Protein AF-A0A420D061-F1 (afdb_monomer_lite)

Foldseek 3Di:
DDDWDWDADPVRWIWTQDPVPRDTDTDPPVCPPPPDDPPPPPPPPPVDDPVVVVVVVVPPDDDDD

Secondary structure (DSSP, 8-state):
-PPP-EEE-TTS-EEEEPTTT--EEE-TTTT-S-S------TT--TTS-HHHHHHHGGG------

Sequence (65 aa):
MTKADLKQEPTGKWMLRDPRTGHYIELRGANSMKPSDLPLQKGLDLTKPIAAQALSSGQAKNKTR

Radius of gyration: 20.29 Å; chains: 1; bounding box: 54×21×45 Å

Structure (mmCIF, N/CA/C/O backbone):
data_AF-A0A420D061-F1
#
_entry.id   AF-A0A420D061-F1
#
loop_
_atom_site.group_PDB
_atom_site.id
_atom_site.type_symbol
_atom_site.label_atom_id
_atom_site.label_alt_id
_atom_site.label_comp_id
_atom_site.label_asym_id
_atom_site.label_entity_id
_atom_site.label_seq_id
_atom_site.pdbx_PDB_ins_code
_atom_site.Cartn_x
_atom_site.Cartn_y
_atom_site.Cartn_z
_atom_site.occupancy
_atom_site.B_iso_or_equiv
_atom_site.auth_seq_id
_atom_site.auth_comp_id
_atom_site.auth_asym_id
_atom_site.auth_atom_id
_atom_site.pdbx_PDB_model_num
ATOM 1 N N . MET A 1 1 ? -24.221 3.286 1.532 1.00 43.25 1 MET A N 1
ATOM 2 C CA . MET A 1 1 ? -22.868 2.689 1.536 1.00 43.25 1 MET A CA 1
ATOM 3 C C . MET A 1 1 ? -22.256 2.926 2.907 1.00 43.25 1 MET A C 1
ATOM 5 O O . MET A 1 1 ? -22.027 4.075 3.264 1.00 43.25 1 MET A O 1
ATOM 9 N N . THR A 1 2 ? -22.094 1.881 3.712 1.00 55.59 2 THR A N 1
ATOM 10 C CA . THR A 1 2 ? -21.501 1.966 5.054 1.00 55.59 2 THR A CA 1
ATOM 11 C C . THR A 1 2 ? -20.000 2.201 4.896 1.00 55.59 2 THR A C 1
ATOM 13 O O . THR A 1 2 ? -19.321 1.398 4.260 1.00 55.59 2 THR A O 1
ATOM 16 N N . LYS A 1 3 ? -19.479 3.328 5.394 1.00 62.06 3 LYS A N 1
ATOM 17 C CA . LYS A 1 3 ? -18.036 3.600 5.362 1.00 62.06 3 LYS A CA 1
ATOM 18 C C . LYS A 1 3 ? -17.336 2.599 6.282 1.00 62.06 3 LYS A C 1
ATOM 20 O O . LYS A 1 3 ? -17.755 2.428 7.423 1.00 62.06 3 LYS A O 1
ATOM 25 N N . ALA A 1 4 ? -16.314 1.922 5.766 1.00 70.50 4 ALA A N 1
ATOM 26 C CA . ALA A 1 4 ? -15.458 1.067 6.572 1.00 70.50 4 ALA A CA 1
ATOM 27 C C . ALA A 1 4 ? -14.705 1.926 7.597 1.00 70.50 4 ALA A C 1
ATOM 29 O O . ALA A 1 4 ? -14.156 2.969 7.241 1.00 70.50 4 ALA A O 1
ATOM 30 N N . ASP A 1 5 ? -14.716 1.500 8.858 1.00 81.56 5 ASP A N 1
ATOM 31 C CA . ASP A 1 5 ? -14.043 2.201 9.948 1.00 81.56 5 ASP A CA 1
ATOM 32 C C . ASP A 1 5 ? -12.548 1.847 9.901 1.00 81.56 5 ASP A C 1
ATOM 34 O O . ASP A 1 5 ? -12.149 0.701 10.143 1.00 81.56 5 ASP A O 1
ATOM 38 N N . LEU A 1 6 ? -11.748 2.816 9.454 1.00 84.25 6 LEU A N 1
ATOM 39 C CA . LEU A 1 6 ? -10.335 2.671 9.123 1.00 84.25 6 LEU A CA 1
ATOM 40 C C . LEU A 1 6 ? -9.510 3.537 10.073 1.00 84.25 6 LEU A C 1
ATOM 42 O O . LEU A 1 6 ? -9.726 4.745 10.169 1.00 84.25 6 LEU A O 1
ATOM 46 N N . LYS A 1 7 ? -8.530 2.926 10.737 1.00 86.88 7 LYS A N 1
ATOM 47 C CA . LYS A 1 7 ? -7.635 3.601 11.679 1.00 86.88 7 LYS A CA 1
ATOM 48 C C . LYS A 1 7 ? -6.184 3.414 11.254 1.00 86.88 7 LYS A C 1
ATOM 50 O O . LYS A 1 7 ? -5.796 2.326 10.839 1.00 86.88 7 LYS A O 1
ATOM 55 N N . GLN A 1 8 ?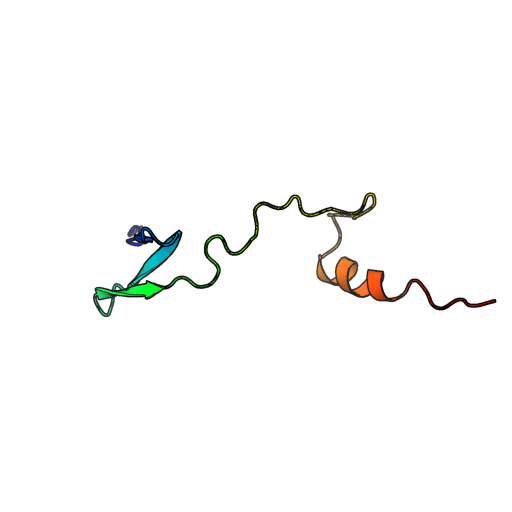 -5.377 4.460 11.398 1.00 84.56 8 GLN A N 1
ATOM 56 C CA . GLN A 1 8 ? -3.924 4.367 11.291 1.00 84.56 8 GLN A CA 1
ATOM 57 C C . GLN A 1 8 ? -3.316 4.406 12.697 1.00 84.56 8 GLN A C 1
ATOM 59 O O . GLN A 1 8 ? -3.634 5.288 13.496 1.00 84.56 8 GLN A O 1
ATOM 64 N N . GLU A 1 9 ? -2.475 3.430 13.024 1.00 83.62 9 GLU A N 1
ATOM 65 C CA . GLU A 1 9 ? -1.700 3.442 14.263 1.00 83.62 9 GLU A CA 1
ATOM 66 C C . GLU A 1 9 ? -0.489 4.382 14.155 1.00 83.62 9 GLU A C 1
ATOM 68 O O . GLU A 1 9 ? 0.016 4.608 13.053 1.00 83.62 9 GLU A O 1
ATOM 73 N N . PRO A 1 10 ? 0.056 4.873 15.286 1.00 79.00 10 PRO A N 1
ATOM 74 C CA . PRO A 1 10 ? 1.282 5.681 15.300 1.00 79.00 10 PRO A CA 1
ATOM 75 C C . PRO A 1 10 ? 2.490 4.984 14.654 1.00 79.00 10 PRO A C 1
ATOM 77 O O . PRO A 1 10 ? 3.419 5.637 14.193 1.00 79.00 10 PRO A O 1
ATOM 80 N N . THR A 1 11 ? 2.463 3.652 14.590 1.00 77.62 11 THR A N 1
ATOM 81 C CA . THR A 1 11 ? 3.455 2.802 13.916 1.00 77.62 11 THR A CA 1
ATOM 82 C C . THR A 1 11 ? 3.355 2.847 12.384 1.00 77.62 11 THR A C 1
ATOM 84 O O . THR A 1 11 ? 4.157 2.217 11.699 1.00 77.62 11 THR A O 1
ATOM 87 N N . GLY A 1 12 ? 2.36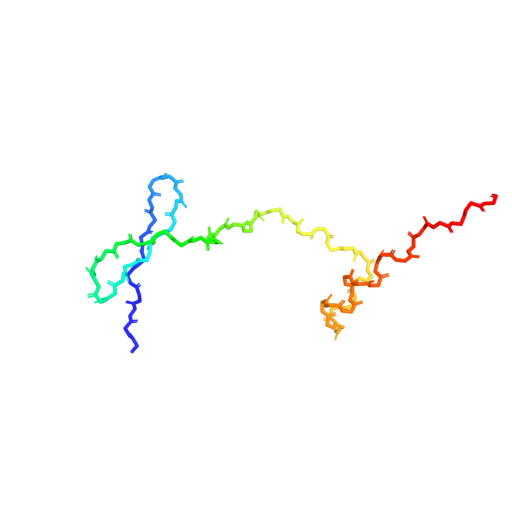8 3.559 11.829 1.00 75.75 12 GLY A N 1
ATOM 88 C CA . GLY A 1 12 ? 2.089 3.636 10.394 1.00 75.75 12 GLY A CA 1
ATOM 89 C C . GLY A 1 12 ? 1.265 2.464 9.854 1.00 75.75 12 GLY A C 1
ATOM 90 O O . GLY A 1 12 ? 0.950 2.443 8.663 1.00 75.75 12 GLY A O 1
ATOM 91 N N . LYS A 1 13 ? 0.889 1.509 10.713 1.00 83.31 13 LYS A N 1
ATOM 92 C CA . LYS A 1 13 ? 0.045 0.367 10.351 1.00 83.31 13 LYS A CA 1
ATOM 93 C C . LYS A 1 13 ? -1.397 0.801 10.134 1.00 83.31 13 LYS A C 1
ATOM 95 O O . LYS A 1 13 ? -1.957 1.558 10.925 1.00 83.31 13 LYS A O 1
ATOM 100 N N . TRP A 1 14 ? -2.009 0.276 9.082 1.00 86.62 14 TRP A N 1
ATOM 101 C CA . TRP A 1 14 ? -3.428 0.470 8.817 1.00 86.62 14 TRP A CA 1
ATOM 102 C C . TRP A 1 14 ? -4.240 -0.661 9.424 1.00 86.62 14 TRP A C 1
ATOM 104 O O . TRP A 1 14 ? -3.881 -1.833 9.312 1.00 86.62 14 TRP A O 1
ATOM 114 N N . MET A 1 15 ? -5.353 -0.303 10.043 1.00 89.81 15 MET A N 1
ATOM 115 C CA . MET A 1 15 ? -6.237 -1.221 10.734 1.00 89.81 15 MET A CA 1
ATOM 116 C C . MET A 1 15 ? -7.667 -1.053 10.249 1.00 89.81 15 MET A C 1
ATOM 118 O O . MET A 1 15 ? -8.197 0.058 10.224 1.00 89.81 15 MET A O 1
ATOM 122 N N . LEU A 1 16 ? -8.293 -2.170 9.893 1.00 89.44 16 LEU A N 1
ATOM 123 C CA . LEU A 1 16 ? -9.691 -2.235 9.490 1.00 89.44 16 LEU A CA 1
ATOM 124 C C . LEU A 1 16 ? -10.523 -2.810 10.628 1.00 89.44 16 LEU A C 1
ATOM 126 O O . LEU A 1 16 ? -10.186 -3.870 11.159 1.00 89.44 16 LEU A O 1
ATOM 130 N N . ARG A 1 17 ? -11.631 -2.152 10.970 1.00 89.75 17 ARG A N 1
ATOM 131 C CA . ARG A 1 17 ? -12.608 -2.723 11.894 1.00 89.75 17 ARG A CA 1
ATOM 132 C C . ARG A 1 17 ? -13.429 -3.806 11.199 1.00 89.75 17 ARG A C 1
ATOM 134 O O . ARG A 1 17 ? -14.112 -3.535 10.211 1.00 89.75 17 ARG A O 1
ATOM 141 N N . ASP A 1 18 ? -13.410 -5.015 11.743 1.00 87.69 18 ASP A N 1
ATOM 142 C CA . ASP A 1 18 ? -14.315 -6.082 11.335 1.00 87.69 18 ASP A CA 1
ATOM 143 C C . ASP A 1 18 ? -15.723 -5.793 11.893 1.00 87.69 18 ASP A C 1
ATOM 145 O O . ASP A 1 18 ? -15.899 -5.726 13.112 1.00 87.69 18 ASP A O 1
ATOM 149 N N . PRO A 1 19 ? -16.752 -5.614 11.046 1.00 85.50 19 PRO A N 1
ATOM 150 C CA . PRO A 1 19 ? -18.109 -5.337 11.510 1.00 85.50 19 PRO A CA 1
ATOM 151 C C . PRO A 1 19 ? -18.768 -6.530 12.217 1.00 85.50 19 PRO A C 1
ATOM 153 O O . PRO A 1 19 ? -19.738 -6.327 12.943 1.00 85.50 19 PRO A O 1
ATOM 156 N N . ARG A 1 20 ? -18.278 -7.761 12.010 1.00 86.12 20 ARG A N 1
ATOM 157 C CA . ARG A 1 20 ? -18.840 -8.974 12.627 1.00 86.12 20 ARG A CA 1
ATOM 158 C C . ARG A 1 20 ? -18.330 -9.188 14.044 1.00 86.12 20 ARG A C 1
ATOM 160 O O . ARG A 1 20 ? -19.094 -9.602 14.906 1.00 86.12 20 ARG A O 1
ATOM 167 N N . THR A 1 21 ? -17.048 -8.922 14.272 1.00 87.38 21 THR A N 1
ATOM 168 C CA . THR A 1 21 ? -16.385 -9.186 15.559 1.00 87.38 21 THR A CA 1
ATOM 169 C C . THR A 1 21 ? -16.075 -7.914 16.346 1.00 87.38 21 THR A C 1
ATOM 171 O O . THR A 1 21 ? -15.814 -7.969 17.542 1.00 87.38 21 THR A O 1
ATOM 174 N N . GLY A 1 22 ? -16.106 -6.749 15.696 1.00 86.94 22 GLY A N 1
ATOM 175 C CA . GLY A 1 22 ? -15.753 -5.461 16.287 1.00 86.94 22 GLY A CA 1
ATOM 176 C C . GLY A 1 22 ? -14.249 -5.248 16.478 1.00 86.94 22 GLY A C 1
ATOM 177 O O . GLY A 1 22 ? -13.851 -4.145 16.858 1.00 86.94 22 GLY A O 1
ATOM 178 N N . HIS A 1 23 ? -13.420 -6.259 16.207 1.00 89.12 23 HIS A N 1
ATOM 179 C CA . HIS A 1 23 ? -11.971 -6.182 16.342 1.00 89.12 23 HIS A CA 1
ATOM 180 C C . HIS A 1 23 ? -11.326 -5.428 15.182 1.00 89.12 23 HIS A C 1
ATOM 182 O O . HIS A 1 23 ? -11.830 -5.404 14.061 1.00 89.12 23 HIS A O 1
ATOM 188 N N . TYR A 1 24 ? -10.171 -4.832 15.461 1.00 88.56 24 TYR A N 1
ATOM 189 C CA . TYR A 1 24 ? -9.336 -4.213 14.445 1.00 88.56 24 TYR A CA 1
ATOM 190 C C . TYR A 1 24 ? -8.319 -5.231 13.927 1.00 88.56 24 TYR A C 1
ATOM 192 O O . TY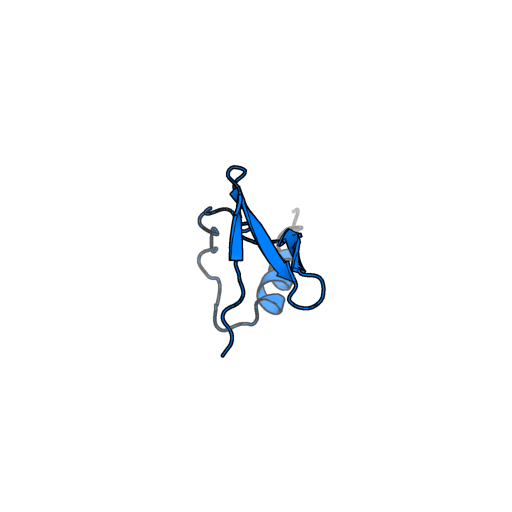R A 1 24 ? -7.608 -5.858 14.710 1.00 88.56 24 TYR A O 1
ATOM 200 N N . ILE A 1 25 ? -8.245 -5.379 12.605 1.00 88.12 25 ILE A N 1
ATOM 201 C CA . ILE A 1 25 ? -7.334 -6.295 11.912 1.00 88.12 25 ILE A CA 1
ATOM 202 C C . ILE A 1 25 ? -6.326 -5.473 11.108 1.00 88.12 25 ILE A C 1
ATOM 204 O O . IL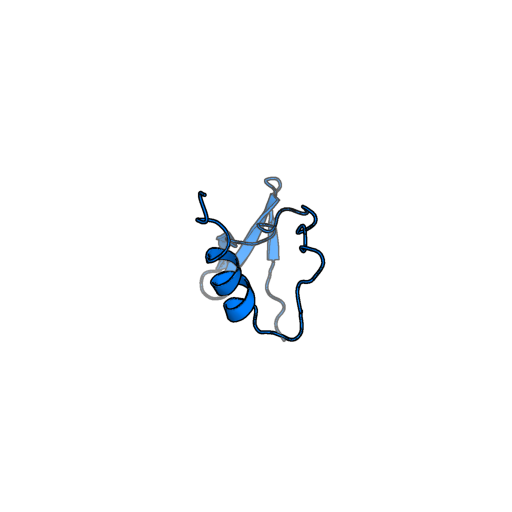E A 1 25 ? -6.693 -4.504 10.443 1.00 88.12 25 ILE A O 1
ATOM 208 N N . GLU A 1 26 ? -5.050 -5.858 11.163 1.00 87.00 26 GLU A N 1
ATOM 209 C CA . GLU A 1 26 ? -3.984 -5.221 10.385 1.00 87.00 26 GLU A CA 1
ATOM 210 C C . GLU A 1 26 ? -4.191 -5.455 8.879 1.00 87.00 26 GLU A C 1
ATOM 212 O O . GLU A 1 26 ? -4.220 -6.592 8.398 1.00 87.00 26 GLU A O 1
ATOM 217 N N . LEU A 1 27 ? -4.295 -4.363 8.121 1.00 84.50 27 LEU A N 1
ATOM 218 C CA . LEU A 1 27 ? -4.365 -4.367 6.664 1.00 84.50 27 LEU A CA 1
ATOM 219 C C . LEU A 1 27 ? -2.968 -4.576 6.082 1.00 84.50 27 LEU A C 1
ATOM 221 O O . LEU A 1 27 ? -2.215 -3.631 5.830 1.00 84.50 27 LEU A O 1
ATOM 225 N N . ARG A 1 28 ? -2.626 -5.840 5.830 1.00 78.62 28 ARG A N 1
ATOM 226 C CA . ARG A 1 28 ? -1.389 -6.192 5.126 1.00 78.62 28 ARG A CA 1
ATOM 227 C C . ARG A 1 28 ? -1.446 -5.642 3.697 1.00 78.62 28 ARG A C 1
ATOM 229 O O . ARG A 1 28 ? -2.388 -5.932 2.970 1.00 78.62 28 ARG A O 1
ATOM 236 N N . GLY A 1 29 ? -0.455 -4.845 3.298 1.00 70.94 29 GLY A N 1
ATOM 237 C CA . GLY A 1 29 ? -0.399 -4.235 1.961 1.00 70.94 29 GLY A CA 1
ATOM 238 C C . GLY A 1 29 ? -0.724 -2.739 1.925 1.00 70.94 29 GLY A C 1
ATOM 239 O O . GLY A 1 29 ? -0.347 -2.055 0.971 1.00 70.94 29 GLY A O 1
ATOM 240 N N . ALA A 1 30 ? -1.363 -2.194 2.963 1.00 69.94 30 ALA A N 1
ATOM 241 C CA . ALA A 1 30 ? -1.634 -0.765 3.029 1.00 69.94 30 ALA A CA 1
ATOM 242 C C . ALA A 1 30 ? -0.311 0.009 3.119 1.00 69.94 30 ALA A C 1
ATOM 244 O O . ALA A 1 30 ? 0.507 -0.242 4.003 1.00 69.94 30 ALA A O 1
ATOM 245 N N . ASN A 1 31 ? -0.079 0.912 2.164 1.00 63.38 31 ASN A N 1
ATOM 246 C CA . ASN A 1 31 ? 1.180 1.648 2.012 1.00 63.38 31 ASN A CA 1
ATOM 247 C C . ASN A 1 31 ? 2.430 0.763 1.783 1.00 63.38 31 ASN A C 1
ATOM 249 O O . ASN A 1 31 ? 3.556 1.204 1.989 1.00 63.38 31 ASN A O 1
ATOM 253 N N . SER A 1 32 ? 2.253 -0.502 1.373 1.00 63.50 32 SER A N 1
ATOM 254 C CA . SER A 1 32 ? 3.375 -1.420 1.094 1.00 63.50 32 SER A CA 1
ATOM 255 C C . SER A 1 32 ? 4.041 -1.170 -0.260 1.00 63.50 32 SER A C 1
ATOM 257 O O . SER A 1 32 ? 5.146 -1.654 -0.505 1.00 63.50 32 SER A O 1
ATOM 259 N N . MET A 1 33 ? 3.407 -0.385 -1.132 1.00 64.44 33 MET A N 1
ATOM 260 C CA . MET A 1 33 ? 4.121 0.225 -2.243 1.00 64.44 33 MET A CA 1
ATOM 261 C C . MET A 1 33 ? 5.000 1.329 -1.671 1.00 64.44 33 MET A C 1
ATOM 263 O O . MET A 1 33 ? 4.503 2.349 -1.200 1.00 64.44 33 MET A O 1
ATOM 267 N N . LYS A 1 34 ? 6.317 1.108 -1.695 1.00 61.94 34 LYS A N 1
ATOM 268 C CA . LYS A 1 34 ? 7.275 2.177 -1.421 1.00 61.94 34 LYS A CA 1
ATOM 269 C C . LYS A 1 34 ? 6.942 3.347 -2.358 1.00 61.94 34 LYS A C 1
ATOM 271 O O . LYS A 1 34 ? 6.711 3.088 -3.540 1.00 61.94 34 LYS A O 1
ATOM 276 N N . PRO A 1 35 ? 6.986 4.606 -1.896 1.00 61.50 35 PRO A N 1
ATOM 277 C CA . PRO A 1 35 ? 6.855 5.783 -2.758 1.00 61.50 35 PRO A CA 1
ATOM 278 C C . PRO A 1 35 ? 8.077 5.967 -3.681 1.00 61.50 35 PRO A C 1
ATOM 280 O O . PRO A 1 35 ? 8.400 7.078 -4.078 1.00 61.50 35 PRO A O 1
ATOM 283 N N . SER A 1 36 ? 8.800 4.889 -3.993 1.00 62.94 36 SER A N 1
ATOM 284 C CA . SER A 1 36 ? 9.838 4.909 -5.007 1.00 62.94 36 SER A CA 1
ATOM 285 C C . SER A 1 36 ? 9.173 5.101 -6.356 1.00 62.94 36 SER A C 1
ATOM 287 O O . SER A 1 36 ? 8.261 4.339 -6.693 1.00 62.94 36 SER A O 1
ATOM 289 N N . ASP A 1 37 ? 9.679 6.053 -7.133 1.00 61.94 37 ASP A N 1
ATOM 290 C CA . ASP A 1 37 ? 9.401 6.118 -8.558 1.00 61.94 37 ASP A CA 1
ATOM 291 C C . ASP A 1 37 ? 9.652 4.729 -9.136 1.00 61.94 37 ASP A C 1
ATOM 293 O O . ASP A 1 37 ? 10.780 4.234 -9.111 1.00 61.94 37 ASP A O 1
ATOM 297 N N . LEU A 1 38 ? 8.588 4.059 -9.584 1.00 62.44 38 LEU A N 1
ATOM 298 C CA . LEU A 1 38 ? 8.716 2.845 -10.376 1.00 62.44 38 LEU A CA 1
ATOM 299 C C . LEU A 1 38 ? 9.551 3.253 -11.590 1.00 62.44 38 LEU A C 1
ATOM 301 O O . LEU A 1 38 ? 9.057 4.061 -12.382 1.00 62.44 38 LEU A O 1
ATOM 305 N N . PRO A 1 39 ? 10.798 2.766 -11.747 1.00 63.12 39 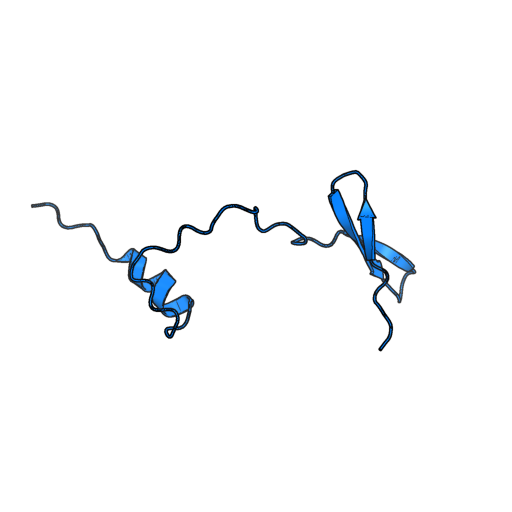PRO A N 1
ATOM 306 C CA . PRO A 1 39 ? 11.606 3.126 -12.896 1.00 63.12 39 PRO A CA 1
ATOM 307 C C . PRO A 1 39 ? 11.009 2.400 -14.101 1.00 63.12 39 PRO A C 1
ATOM 309 O O . PRO A 1 39 ? 11.434 1.306 -14.472 1.00 63.12 39 PRO A O 1
ATOM 312 N N . LEU A 1 40 ? 9.958 2.983 -14.679 1.00 64.19 40 LEU A N 1
ATOM 313 C CA . LEU A 1 40 ? 9.356 2.500 -15.906 1.00 64.19 40 LEU A CA 1
ATOM 314 C C . LEU A 1 40 ? 10.429 2.633 -16.981 1.00 64.19 40 LEU A C 1
ATOM 316 O O . LEU A 1 40 ? 10.877 3.734 -17.310 1.00 64.19 40 LEU A O 1
ATOM 320 N N . GLN A 1 41 ? 10.895 1.495 -17.488 1.00 66.00 41 GLN A N 1
ATOM 321 C CA . GLN A 1 41 ? 11.868 1.487 -18.568 1.00 66.00 41 GLN A CA 1
ATOM 322 C C . GLN A 1 41 ? 11.283 2.243 -19.767 1.00 66.00 41 GLN A C 1
ATOM 324 O O . GLN A 1 41 ? 10.132 2.025 -20.158 1.00 66.00 41 GLN A O 1
ATOM 329 N N . LYS A 1 42 ? 12.072 3.147 -20.361 1.00 63.03 42 LYS A N 1
ATOM 330 C CA . LYS A 1 42 ? 11.684 3.822 -21.606 1.00 63.03 42 LYS A CA 1
ATOM 331 C C . LYS A 1 42 ? 11.425 2.749 -22.672 1.00 63.03 42 LYS A C 1
ATOM 333 O O . LYS A 1 42 ? 12.305 1.938 -22.939 1.00 63.03 42 LYS A O 1
ATOM 338 N N . GLY A 1 43 ? 10.220 2.741 -23.246 1.00 67.06 43 GLY A N 1
ATOM 339 C CA . GLY A 1 43 ? 9.771 1.719 -24.204 1.00 67.06 43 GLY A CA 1
ATOM 340 C C . GLY A 1 43 ? 8.762 0.703 -23.652 1.00 67.06 43 GLY A C 1
ATOM 341 O O . GLY A 1 43 ? 8.375 -0.208 -24.381 1.00 67.06 43 GLY A O 1
ATOM 342 N N . LEU A 1 44 ? 8.311 0.849 -22.399 1.00 65.62 44 LEU A N 1
ATOM 343 C CA . LEU A 1 44 ? 7.229 0.032 -21.850 1.00 65.62 44 LEU A CA 1
ATOM 344 C C . LEU A 1 44 ? 5.886 0.400 -22.501 1.00 65.62 44 LEU A C 1
ATOM 346 O O . LEU A 1 44 ? 5.324 1.465 -22.256 1.00 65.62 44 LEU A O 1
ATOM 350 N N . ASP A 1 45 ? 5.378 -0.493 -23.344 1.00 65.88 45 ASP A N 1
ATOM 351 C CA . ASP A 1 45 ? 4.112 -0.315 -24.056 1.00 65.88 45 ASP A CA 1
ATOM 352 C C . ASP A 1 45 ? 2.916 -0.604 -23.145 1.00 65.88 45 ASP A C 1
ATOM 354 O O . ASP A 1 45 ? 2.426 -1.731 -23.105 1.00 65.88 45 ASP A O 1
ATOM 358 N N . LEU A 1 46 ? 2.435 0.425 -22.442 1.00 70.06 46 LEU A N 1
ATOM 359 C CA . LEU A 1 46 ? 1.329 0.361 -21.475 1.00 70.06 46 LEU A CA 1
ATOM 360 C C . LEU A 1 46 ? -0.004 -0.149 -22.054 1.00 70.06 46 LEU A C 1
ATOM 362 O O . LEU A 1 46 ? -0.925 -0.422 -21.287 1.00 70.06 46 LEU A O 1
ATOM 366 N N . THR A 1 47 ? -0.122 -0.291 -23.379 1.00 74.12 47 THR A N 1
ATOM 367 C CA . THR A 1 47 ? -1.299 -0.904 -24.014 1.00 74.12 47 THR A CA 1
ATOM 368 C C . THR A 1 47 ? -1.270 -2.433 -23.949 1.00 74.12 47 THR A C 1
ATOM 370 O O . THR A 1 47 ? -2.304 -3.084 -24.100 1.00 74.12 47 THR A O 1
ATOM 373 N N . LYS A 1 48 ? -0.098 -3.027 -23.686 1.00 75.25 48 LYS A N 1
ATOM 374 C CA . LYS A 1 48 ? 0.066 -4.472 -23.509 1.00 75.25 48 LYS A CA 1
ATOM 375 C C . LYS A 1 48 ? -0.202 -4.884 -22.059 1.00 75.25 48 LYS A C 1
ATOM 377 O O . LYS A 1 48 ? 0.182 -4.169 -21.134 1.00 75.25 48 LYS A O 1
ATOM 382 N N . PRO A 1 49 ? -0.799 -6.067 -21.829 1.00 78.62 49 PRO A N 1
ATOM 383 C CA . PRO A 1 49 ? -1.019 -6.566 -20.480 1.00 78.62 49 PRO A CA 1
ATOM 384 C C . PRO A 1 49 ? 0.314 -6.756 -19.743 1.00 78.62 49 PRO A C 1
ATOM 386 O O . PRO A 1 49 ? 1.284 -7.261 -20.310 1.00 78.62 49 PRO A O 1
ATOM 389 N N . ILE A 1 50 ? 0.333 -6.404 -18.454 1.00 68.38 50 ILE A N 1
ATOM 390 C CA . ILE A 1 50 ? 1.519 -6.437 -17.574 1.00 68.38 50 ILE A CA 1
ATOM 391 C C . ILE A 1 50 ? 2.226 -7.801 -17.623 1.00 68.38 50 ILE A C 1
ATOM 393 O O . ILE A 1 50 ? 3.451 -7.866 -17.676 1.00 68.38 50 ILE A O 1
ATOM 397 N N . ALA A 1 51 ? 1.463 -8.897 -17.684 1.00 57.94 51 ALA A N 1
ATOM 398 C CA . ALA A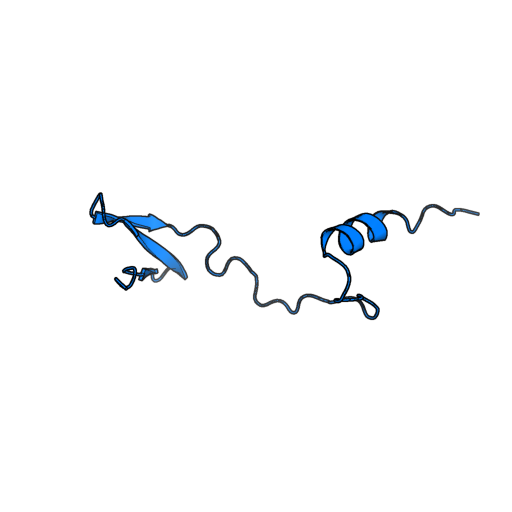 1 51 ? 2.007 -10.250 -17.793 1.00 57.94 51 ALA A CA 1
ATOM 399 C C . ALA A 1 51 ? 2.843 -10.457 -19.071 1.00 57.94 51 ALA A C 1
ATOM 401 O O . ALA A 1 51 ? 3.900 -11.078 -19.019 1.00 57.94 51 ALA A O 1
ATOM 402 N N . ALA A 1 52 ? 2.423 -9.892 -20.208 1.00 63.22 52 ALA A N 1
ATOM 403 C CA . ALA A 1 52 ? 3.164 -10.002 -21.464 1.00 63.22 52 ALA A CA 1
ATOM 404 C C . ALA A 1 52 ? 4.459 -9.169 -21.452 1.00 63.22 52 ALA A C 1
ATOM 406 O O . ALA A 1 52 ? 5.440 -9.537 -22.098 1.00 63.22 52 ALA A O 1
ATOM 407 N N . GLN A 1 53 ? 4.491 -8.070 -20.695 1.00 61.47 53 GLN A N 1
ATOM 408 C CA . GLN A 1 53 ? 5.683 -7.231 -20.533 1.00 61.47 53 GLN A CA 1
ATOM 409 C C . GLN A 1 53 ? 6.687 -7.835 -19.537 1.00 61.47 53 GLN A C 1
ATOM 411 O O . GLN A 1 53 ? 7.888 -7.838 -19.792 1.00 61.47 53 GLN A O 1
ATOM 416 N N . ALA A 1 54 ? 6.204 -8.376 -18.415 1.00 62.84 54 ALA A N 1
ATOM 417 C CA . ALA A 1 54 ? 7.055 -8.933 -17.363 1.00 62.84 54 ALA A CA 1
ATOM 418 C C . ALA A 1 54 ? 7.684 -10.281 -17.753 1.00 62.84 54 ALA A C 1
ATOM 420 O O . ALA A 1 54 ? 8.806 -10.571 -17.351 1.00 62.84 54 ALA A O 1
ATOM 421 N N . LEU A 1 55 ? 6.984 -11.097 -18.549 1.00 58.41 55 LEU A N 1
ATOM 422 C CA . LEU A 1 55 ? 7.491 -12.398 -19.002 1.00 58.41 55 LEU A CA 1
ATOM 423 C C . LEU A 1 55 ? 8.445 -12.291 -20.205 1.00 58.41 55 LEU A C 1
ATOM 425 O O . LEU A 1 55 ? 9.274 -13.176 -20.405 1.00 58.41 55 LEU A O 1
ATOM 429 N N . SER A 1 56 ? 8.360 -11.222 -21.005 1.00 59.19 56 SER A N 1
ATOM 430 C CA . SER A 1 56 ? 9.203 -11.036 -22.199 1.00 59.19 56 SER A CA 1
ATOM 431 C C . SER A 1 56 ? 10.573 -10.414 -21.906 1.00 59.19 56 SER A C 1
ATOM 433 O O . SER A 1 56 ? 11.524 -10.649 -22.652 1.00 59.19 56 SER A O 1
ATOM 435 N N . SER A 1 57 ? 10.723 -9.682 -20.798 1.00 57.03 57 SER A N 1
ATOM 436 C CA . SER A 1 57 ? 12.005 -9.087 -20.385 1.00 57.03 57 SER A CA 1
ATOM 437 C C . SER A 1 57 ? 13.030 -10.111 -19.871 1.00 57.03 57 SER A C 1
ATOM 439 O O . SER A 1 57 ? 14.212 -9.793 -19.758 1.00 57.03 57 SER A O 1
ATOM 441 N N . GLY A 1 58 ? 12.612 -11.358 -19.623 1.00 54.03 58 GLY A N 1
ATOM 442 C CA . GLY A 1 58 ? 13.478 -12.453 -19.172 1.00 54.03 58 GLY A CA 1
ATOM 443 C C . GLY A 1 58 ? 14.328 -13.128 -20.259 1.00 54.03 58 GLY A C 1
ATOM 444 O O . GLY A 1 58 ? 15.133 -13.991 -19.926 1.00 54.03 58 GLY A O 1
ATOM 445 N N . GLN A 1 59 ? 14.178 -12.775 -21.544 1.00 56.25 59 GLN A N 1
ATOM 446 C CA . GLN A 1 59 ? 14.872 -13.473 -22.647 1.00 56.25 59 GLN A CA 1
ATOM 447 C C . GLN A 1 59 ? 16.086 -12.737 -23.236 1.00 56.25 59 GLN A C 1
ATOM 449 O O . GLN A 1 59 ? 16.722 -13.239 -24.163 1.00 56.25 59 GLN A O 1
ATOM 454 N N . ALA A 1 60 ? 16.472 -11.576 -22.704 1.00 57.34 60 ALA A N 1
ATOM 455 C CA . ALA A 1 60 ? 17.613 -10.824 -23.220 1.00 57.34 60 ALA A CA 1
ATOM 456 C C . ALA A 1 60 ? 18.813 -10.873 -22.264 1.00 57.34 60 ALA A C 1
ATOM 458 O O . ALA A 1 60 ? 18.963 -9.993 -21.420 1.00 57.34 60 ALA A O 1
ATOM 459 N N . LYS A 1 61 ? 19.678 -11.883 -22.456 1.00 54.78 61 LYS A N 1
ATOM 460 C CA . LYS A 1 61 ? 21.162 -11.806 -22.501 1.00 54.78 61 LYS A CA 1
ATOM 461 C C . LYS A 1 61 ? 21.809 -13.126 -22.063 1.00 54.78 61 LYS A C 1
ATOM 463 O O . LYS A 1 61 ? 22.332 -13.237 -20.968 1.00 54.78 61 LYS A O 1
ATOM 468 N N . ASN A 1 62 ? 21.856 -14.083 -22.985 1.00 47.03 62 ASN A N 1
ATOM 469 C CA . ASN A 1 62 ? 22.978 -15.015 -23.098 1.00 47.03 62 ASN A CA 1
ATOM 470 C C . ASN A 1 62 ? 23.347 -15.094 -24.581 1.00 47.03 62 ASN A C 1
ATOM 472 O O . ASN A 1 62 ? 22.874 -15.954 -25.318 1.00 47.03 62 ASN A O 1
ATOM 476 N N . LYS A 1 63 ? 24.152 -14.136 -25.042 1.00 46.09 63 LYS A N 1
ATOM 477 C CA . LYS A 1 63 ? 24.869 -14.262 -26.312 1.00 46.09 63 LYS A CA 1
ATOM 478 C C . LYS A 1 63 ? 26.320 -13.877 -26.070 1.00 46.09 63 LYS A C 1
ATOM 480 O O . LYS A 1 63 ? 26.749 -12.772 -26.377 1.00 46.09 63 LYS A O 1
ATOM 485 N N . THR A 1 64 ? 27.029 -14.798 -25.431 1.00 47.19 64 THR A N 1
ATOM 486 C CA . THR A 1 64 ? 28.487 -14.859 -25.411 1.00 47.19 64 THR A CA 1
ATOM 487 C C . THR A 1 64 ? 28.944 -15.185 -26.832 1.00 47.19 64 THR A C 1
ATOM 489 O O . THR A 1 64 ? 28.544 -16.214 -27.381 1.00 47.19 64 THR A O 1
ATOM 492 N N . ARG A 1 65 ? 29.739 -14.311 -27.443 1.00 41.59 65 ARG A N 1
ATOM 493 C CA . ARG A 1 65 ? 30.666 -14.672 -28.515 1.00 41.59 65 ARG A CA 1
ATOM 494 C C . ARG A 1 65 ? 31.880 -13.767 -28.425 1.00 41.59 65 ARG A C 1
ATOM 496 O O . ARG A 1 65 ? 31.662 -12.557 -28.203 1.00 41.59 65 ARG A O 1
#

pLDDT: mean 70.18, std 13.32, range [41.59, 89.81]